Protein AF-Q6AEE3-F1 (afdb_monomer_lite)

Sequence (61 aa):
MKRDLITVDVKTTSLRDAEAALRQVLGSYKNPRVVALTAIGPNWWQWSSHIQLLAAIEFDD

pLDDT: mean 86.42, std 10.54, range [55.5, 95.5]

Foldseek 3Di:
DDKDKDKFKDQAQDPVVSVVRVVVVQVVFAPKDFPDKDKDHDDPVDPGRMIMMITIIDGDD

Secondary structure (DSSP, 8-state):
-EEEEEEEEES-S-HHHHHHHHHHHHTTSEEEEEEEEEEE---TTS----EEEEEEEEEE-

Radius of gyration: 12.5 Å; chains: 1; bounding box: 21×16×40 Å

Organism: Leifsonia xyli subsp. xyli (strain CTCB07) (NCBI:txid281090)

Structure (mmCIF, N/CA/C/O backbone):
data_AF-Q6AEE3-F1
#
_entry.id   AF-Q6AEE3-F1
#
loop_
_atom_site.group_PDB
_atom_site.id
_atom_site.type_symbol
_atom_site.label_atom_id
_atom_site.label_alt_id
_atom_site.label_comp_id
_atom_site.label_asym_id
_atom_site.label_entity_id
_atom_site.label_seq_id
_atom_site.pdbx_PDB_ins_code
_atom_site.Cartn_x
_atom_site.Cartn_y
_atom_site.Cartn_z
_atom_site.occupancy
_atom_site.B_iso_or_equiv
_atom_site.auth_seq_id
_atom_site.auth_comp_id
_atom_site.auth_asym_id
_atom_site.auth_atom_id
_atom_site.pdbx_PDB_model_num
ATOM 1 N N . MET A 1 1 ? -10.278 1.270 17.203 1.00 79.50 1 MET A N 1
ATOM 2 C CA . MET A 1 1 ? -9.619 0.802 15.969 1.00 79.50 1 MET A CA 1
ATOM 3 C C . MET A 1 1 ? -10.424 1.265 14.776 1.00 79.50 1 MET A C 1
ATOM 5 O O . MET A 1 1 ? -11.625 1.009 14.733 1.00 79.50 1 MET A O 1
ATOM 9 N N . LYS A 1 2 ? -9.772 1.981 13.861 1.00 93.12 2 LYS A N 1
ATOM 10 C CA . LYS A 1 2 ? -10.340 2.439 12.589 1.00 93.12 2 LYS A CA 1
ATOM 11 C C . LYS A 1 2 ? -9.793 1.583 11.451 1.00 93.12 2 LYS A C 1
ATOM 13 O O . LYS A 1 2 ? -8.744 0.960 11.596 1.00 93.12 2 LYS A O 1
ATOM 18 N N . ARG A 1 3 ? -10.539 1.533 10.349 1.00 92.38 3 ARG A N 1
ATOM 19 C CA . ARG A 1 3 ? -10.183 0.812 9.124 1.00 92.38 3 ARG A CA 1
ATOM 20 C C . ARG A 1 3 ? -10.203 1.776 7.960 1.00 92.38 3 ARG A C 1
ATOM 22 O O . ARG A 1 3 ? -11.122 2.587 7.878 1.00 92.38 3 ARG A O 1
ATOM 29 N N . ASP A 1 4 ? -9.222 1.658 7.082 1.00 93.31 4 ASP A N 1
ATOM 30 C CA . ASP A 1 4 ? -9.146 2.456 5.862 1.00 93.31 4 ASP A CA 1
ATOM 31 C C . ASP A 1 4 ? -8.544 1.633 4.719 1.00 93.31 4 ASP A C 1
ATOM 33 O O . ASP A 1 4 ? -7.861 0.628 4.946 1.00 93.31 4 ASP A O 1
ATOM 37 N N . LEU A 1 5 ? -8.847 2.034 3.489 1.00 93.00 5 LEU A N 1
ATOM 38 C CA . LEU A 1 5 ? -8.357 1.410 2.270 1.00 93.00 5 LEU A CA 1
ATOM 39 C C . LEU A 1 5 ? -7.484 2.414 1.524 1.00 93.00 5 LEU A C 1
ATOM 41 O O . LEU A 1 5 ? -7.971 3.374 0.932 1.00 93.00 5 LEU A O 1
ATOM 45 N N . ILE A 1 6 ? -6.182 2.159 1.520 1.00 92.81 6 ILE A N 1
ATOM 46 C CA . ILE A 1 6 ? -5.190 3.038 0.912 1.00 92.81 6 ILE A CA 1
ATOM 47 C C . ILE A 1 6 ? -4.828 2.492 -0.461 1.00 92.81 6 ILE A C 1
ATOM 49 O O . ILE A 1 6 ? -4.545 1.304 -0.620 1.00 92.81 6 ILE A O 1
ATOM 53 N N . THR A 1 7 ? -4.791 3.382 -1.448 1.00 92.56 7 THR A N 1
ATOM 54 C CA . THR A 1 7 ? -4.262 3.089 -2.781 1.00 92.56 7 THR A CA 1
ATOM 55 C C . THR A 1 7 ? -3.001 3.909 -3.016 1.00 92.56 7 THR A C 1
ATOM 57 O O . THR A 1 7 ? -3.014 5.123 -2.829 1.00 92.56 7 THR A O 1
ATOM 60 N N . VAL A 1 8 ? -1.922 3.260 -3.445 1.00 91.25 8 VAL A N 1
ATOM 61 C CA . VAL A 1 8 ? -0.643 3.899 -3.775 1.00 91.25 8 VAL A CA 1
ATOM 62 C C . VAL A 1 8 ? -0.277 3.529 -5.206 1.00 91.25 8 VAL A C 1
ATOM 64 O O . VAL A 1 8 ? -0.029 2.364 -5.492 1.00 91.25 8 VAL A O 1
ATOM 67 N N . ASP A 1 9 ? -0.256 4.509 -6.107 1.00 90.44 9 ASP A N 1
ATOM 68 C CA . ASP A 1 9 ? 0.210 4.349 -7.490 1.00 90.44 9 ASP A CA 1
ATOM 69 C C . ASP A 1 9 ? 1.618 4.933 -7.607 1.00 90.44 9 ASP A C 1
ATOM 71 O O . ASP A 1 9 ? 1.845 6.106 -7.295 1.00 90.44 9 ASP A O 1
ATOM 75 N N . VAL A 1 10 ? 2.572 4.102 -8.021 1.00 89.38 10 VAL A N 1
ATOM 76 C CA . VAL A 1 10 ? 3.961 4.506 -8.220 1.00 89.38 10 VAL A CA 1
ATOM 77 C C . VAL A 1 10 ? 4.372 4.196 -9.648 1.00 89.38 10 VAL A C 1
ATOM 79 O O . VAL A 1 10 ? 4.288 3.054 -10.100 1.00 89.38 10 VAL A O 1
ATOM 82 N N . LYS A 1 11 ? 4.911 5.208 -10.336 1.00 88.19 11 LYS A N 1
ATOM 83 C CA . LYS A 1 11 ? 5.517 5.073 -11.665 1.00 88.19 11 LYS A CA 1
ATOM 84 C C . LYS A 1 11 ? 6.882 4.378 -11.581 1.00 88.19 11 LYS A C 1
ATOM 86 O O . LYS A 1 11 ? 7.932 4.997 -11.738 1.00 88.19 11 LYS A O 1
ATOM 91 N N . THR A 1 12 ? 6.858 3.089 -11.276 1.00 82.81 12 THR A N 1
ATOM 92 C CA . THR A 1 12 ? 8.015 2.198 -11.211 1.00 82.81 12 THR A CA 1
ATOM 93 C C . THR A 1 12 ? 7.636 0.805 -11.717 1.00 82.81 12 THR A C 1
ATOM 95 O O . THR A 1 12 ? 6.467 0.430 -11.756 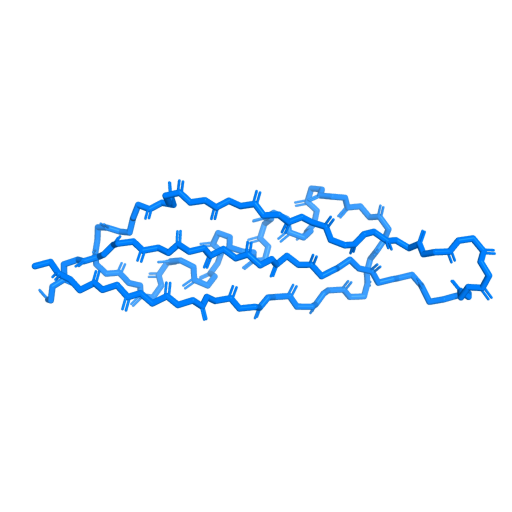1.00 82.81 12 THR A O 1
ATOM 98 N N . THR A 1 13 ? 8.636 0.011 -12.090 1.00 81.25 13 THR A N 1
ATOM 99 C CA . THR A 1 13 ? 8.502 -1.442 -12.301 1.00 81.25 13 THR A CA 1
ATOM 100 C C . THR A 1 13 ? 9.019 -2.247 -11.106 1.00 81.25 13 THR A C 1
ATOM 102 O O . THR A 1 13 ? 8.974 -3.475 -11.118 1.00 81.25 13 THR A O 1
ATOM 105 N N . SER A 1 14 ? 9.544 -1.574 -10.079 1.00 85.25 14 SER A N 1
ATOM 106 C CA . SER A 1 14 ? 10.109 -2.184 -8.878 1.00 85.25 14 SER A CA 1
ATOM 107 C C . SER A 1 14 ? 9.057 -2.277 -7.775 1.00 85.25 14 SER A C 1
ATOM 109 O O . SER A 1 14 ? 8.618 -1.268 -7.224 1.00 85.25 14 SER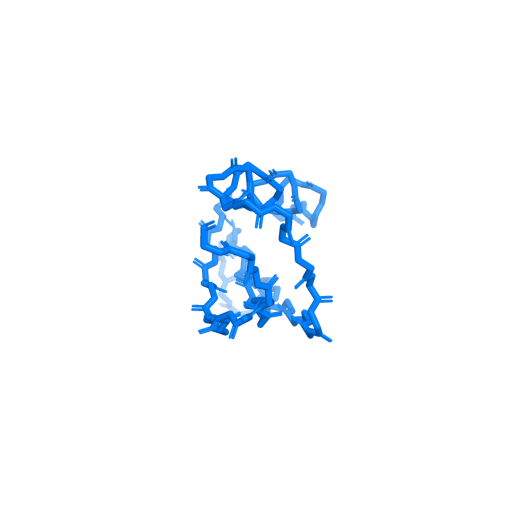 A O 1
ATOM 111 N N . LEU A 1 15 ? 8.700 -3.503 -7.385 1.00 83.56 15 LEU A N 1
ATOM 112 C CA . LEU A 1 15 ? 7.825 -3.739 -6.229 1.00 83.56 15 LEU A CA 1
ATOM 113 C C . LEU A 1 15 ? 8.408 -3.167 -4.927 1.00 83.56 15 LEU A C 1
ATOM 115 O O . LEU A 1 15 ? 7.648 -2.745 -4.062 1.00 83.56 15 LEU A O 1
ATOM 119 N N . ARG A 1 16 ? 9.742 -3.110 -4.794 1.00 88.00 16 ARG A N 1
ATOM 120 C CA . ARG A 1 16 ? 10.404 -2.530 -3.613 1.00 88.00 16 ARG A CA 1
ATOM 121 C C . ARG A 1 16 ? 10.161 -1.030 -3.495 1.00 88.00 16 ARG A C 1
ATOM 123 O O . ARG A 1 16 ? 9.940 -0.540 -2.393 1.00 88.00 16 ARG A O 1
ATOM 130 N N . ASP A 1 17 ? 10.182 -0.316 -4.615 1.00 89.31 17 ASP A N 1
ATOM 131 C CA . ASP A 1 17 ? 9.945 1.130 -4.628 1.00 89.31 17 ASP A CA 1
ATOM 132 C C . ASP A 1 17 ? 8.481 1.424 -4.276 1.00 89.31 17 ASP A C 1
ATOM 134 O O . ASP A 1 17 ? 8.192 2.329 -3.494 1.00 89.31 17 ASP A O 1
ATOM 138 N N . ALA A 1 18 ? 7.559 0.608 -4.797 1.00 88.75 18 ALA A N 1
ATOM 139 C CA . ALA A 1 18 ? 6.146 0.683 -4.450 1.00 88.75 18 ALA A CA 1
ATOM 140 C C . ALA A 1 18 ? 5.909 0.381 -2.957 1.00 88.75 18 ALA A C 1
ATOM 142 O O . ALA A 1 18 ? 5.175 1.106 -2.287 1.00 88.75 18 ALA A O 1
ATOM 143 N N . GLU A 1 19 ? 6.573 -0.638 -2.403 1.00 90.50 19 GLU A N 1
ATOM 144 C CA . GLU A 1 19 ? 6.511 -0.955 -0.972 1.00 90.50 19 GLU A CA 1
ATOM 145 C C . GLU A 1 19 ? 7.042 0.199 -0.108 1.00 90.50 19 GLU A C 1
ATOM 147 O O . GLU A 1 19 ? 6.434 0.544 0.906 1.00 90.50 19 GLU A O 1
ATOM 152 N N . ALA A 1 20 ? 8.154 0.823 -0.506 1.00 93.56 20 ALA A N 1
ATOM 153 C CA . ALA A 1 20 ? 8.711 1.974 0.199 1.00 93.56 20 ALA A CA 1
ATOM 154 C C . ALA A 1 20 ? 7.726 3.153 0.223 1.00 93.56 20 ALA A C 1
ATOM 156 O O . ALA A 1 20 ? 7.514 3.750 1.282 1.00 93.56 20 ALA A O 1
ATOM 157 N N . ALA A 1 21 ? 7.066 3.436 -0.903 1.00 92.25 21 ALA A N 1
ATOM 158 C CA . ALA A 1 21 ? 6.018 4.449 -0.976 1.00 92.25 21 ALA A CA 1
ATOM 159 C C . ALA A 1 21 ? 4.824 4.105 -0.070 1.00 92.25 21 ALA A C 1
ATOM 161 O O . ALA A 1 21 ? 4.343 4.966 0.666 1.00 92.25 21 ALA A O 1
ATOM 162 N N . LEU A 1 22 ? 4.385 2.841 -0.044 1.00 93.00 22 LEU A N 1
ATOM 163 C CA . LEU A 1 22 ? 3.329 2.398 0.867 1.00 93.00 22 LEU A CA 1
ATOM 164 C C . LEU A 1 22 ? 3.728 2.601 2.333 1.00 93.00 22 LEU A C 1
ATOM 166 O O . LEU A 1 22 ? 2.949 3.157 3.102 1.00 93.00 22 LEU A O 1
ATOM 170 N N . ARG A 1 23 ? 4.947 2.219 2.729 1.00 92.94 23 ARG A N 1
ATOM 171 C CA . ARG A 1 23 ? 5.454 2.431 4.097 1.00 92.94 23 ARG A CA 1
ATOM 172 C C . ARG A 1 23 ? 5.485 3.910 4.479 1.00 92.94 23 ARG A C 1
ATOM 174 O O . ARG A 1 23 ? 5.162 4.241 5.617 1.00 92.94 23 ARG A O 1
ATOM 181 N N . GLN A 1 24 ? 5.841 4.789 3.544 1.00 94.38 24 GLN A N 1
ATOM 182 C CA . GLN A 1 24 ? 5.814 6.232 3.767 1.00 94.38 24 GLN A CA 1
ATOM 183 C C . GLN A 1 24 ? 4.390 6.731 4.050 1.00 94.38 24 GLN A C 1
ATOM 185 O O . GLN A 1 24 ? 4.203 7.511 4.981 1.00 94.38 24 GLN A O 1
ATOM 190 N N . VAL A 1 25 ? 3.391 6.247 3.302 1.00 92.81 25 VAL A N 1
ATOM 191 C CA . VAL A 1 25 ? 1.977 6.581 3.542 1.00 92.81 25 VAL A CA 1
ATOM 192 C C . VAL A 1 25 ? 1.495 6.023 4.881 1.00 92.81 25 VAL A C 1
ATOM 194 O O . VAL A 1 25 ? 0.849 6.732 5.641 1.00 92.81 25 VAL A O 1
ATOM 197 N N . LEU A 1 26 ? 1.857 4.787 5.236 1.00 92.56 26 LEU A N 1
ATOM 198 C CA . LEU A 1 26 ? 1.503 4.213 6.540 1.00 92.56 26 LEU A CA 1
ATOM 199 C C . LEU A 1 26 ? 2.072 5.028 7.710 1.00 92.56 26 LEU A C 1
ATOM 201 O O . LEU A 1 26 ? 1.444 5.093 8.762 1.00 92.56 26 LEU A O 1
ATOM 205 N N . GLY A 1 27 ? 3.215 5.692 7.525 1.00 92.44 27 GLY A N 1
ATOM 206 C CA . GLY A 1 27 ? 3.840 6.537 8.544 1.00 92.44 27 GLY A CA 1
ATOM 207 C C . GLY A 1 27 ? 2.987 7.716 9.030 1.00 92.44 27 GLY A C 1
ATOM 208 O O . GLY A 1 27 ? 3.281 8.253 10.096 1.00 92.44 27 GLY A O 1
ATOM 209 N N . SER A 1 28 ? 1.932 8.115 8.307 1.00 91.50 28 SER A N 1
ATOM 210 C CA . SER A 1 28 ? 0.997 9.153 8.769 1.00 91.50 28 SER A CA 1
ATOM 211 C C . SER A 1 28 ? -0.073 8.641 9.737 1.00 91.50 28 SER A C 1
ATOM 213 O O . SER A 1 28 ? -0.808 9.443 10.307 1.00 91.50 28 SER A O 1
ATOM 215 N N . TYR A 1 29 ? -0.187 7.325 9.914 1.00 92.25 29 TYR A N 1
ATOM 216 C CA . TYR A 1 29 ? -1.175 6.694 10.782 1.00 92.25 29 TYR A CA 1
ATOM 217 C C . TYR A 1 29 ? -0.528 6.274 12.103 1.00 92.25 29 TYR A C 1
ATOM 219 O O . TYR A 1 29 ? 0.650 5.920 12.165 1.00 92.25 29 TYR A O 1
ATOM 227 N N . LYS A 1 30 ? -1.305 6.279 13.186 1.00 93.56 30 LYS A N 1
ATOM 228 C CA . LYS A 1 30 ? -0.846 5.829 14.501 1.00 93.56 30 LYS A CA 1
ATOM 22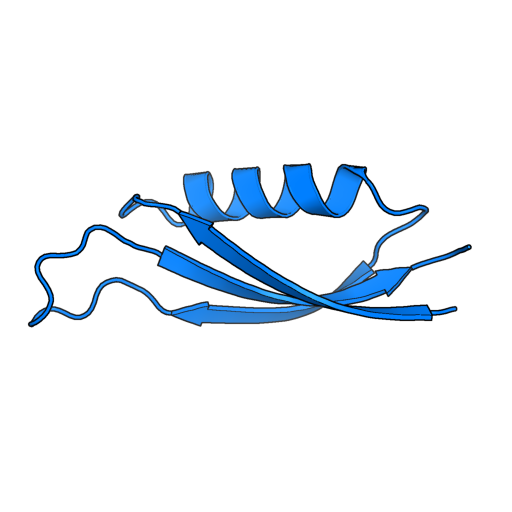9 C C . LYS A 1 30 ? -1.040 4.317 14.625 1.00 93.56 30 LYS A C 1
ATOM 231 O O . LYS A 1 30 ? -2.149 3.819 14.463 1.00 93.56 30 LYS A O 1
ATOM 236 N N . ASN A 1 31 ? 0.040 3.585 14.906 1.00 92.69 31 ASN A N 1
ATOM 237 C CA . ASN A 1 31 ? 0.056 2.115 14.991 1.00 92.69 31 ASN A CA 1
ATOM 238 C C . ASN A 1 31 ? -0.632 1.394 13.802 1.00 92.69 31 ASN A C 1
ATOM 240 O O . ASN A 1 31 ? -1.510 0.555 14.021 1.00 92.69 31 ASN A O 1
ATOM 244 N N . PRO A 1 32 ? -0.258 1.687 12.542 1.00 93.69 32 PRO A N 1
ATOM 245 C CA . PRO A 1 32 ? -0.88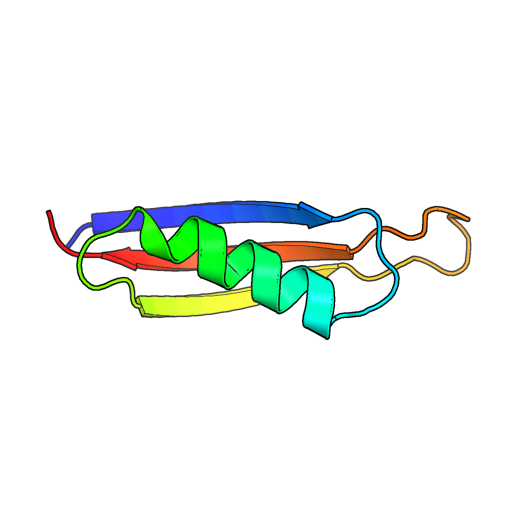3 1.068 11.382 1.00 93.69 32 PRO A CA 1
ATOM 246 C C . PRO A 1 32 ? -0.551 -0.423 11.296 1.00 93.69 32 PRO A C 1
ATOM 248 O O . PRO A 1 32 ? 0.594 -0.849 11.469 1.00 93.69 32 PRO A O 1
ATOM 251 N N . ARG A 1 33 ? -1.554 -1.223 10.950 1.00 93.06 33 ARG A N 1
ATOM 252 C CA . ARG A 1 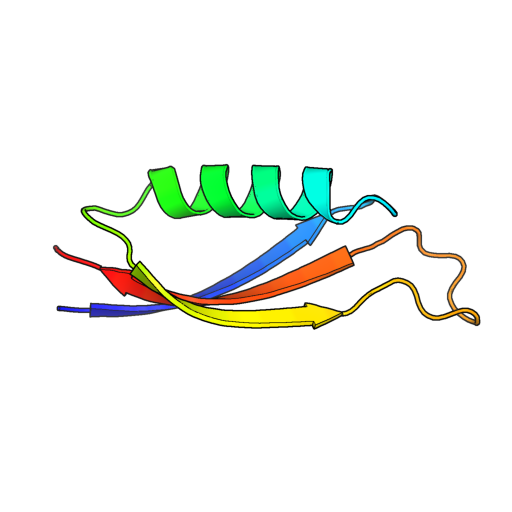33 ? -1.443 -2.646 10.641 1.00 93.06 33 ARG A CA 1
ATOM 253 C C . ARG A 1 33 ? -2.061 -2.911 9.284 1.00 93.06 33 ARG A C 1
ATOM 255 O O . ARG A 1 33 ? -3.227 -2.609 9.062 1.00 93.06 33 ARG A O 1
ATOM 262 N N . VAL A 1 34 ? -1.288 -3.501 8.381 1.00 92.12 34 VAL A N 1
ATOM 263 C CA . VAL A 1 34 ? -1.797 -3.937 7.079 1.00 92.12 34 VAL A CA 1
ATOM 264 C C . VAL A 1 34 ? -2.517 -5.268 7.270 1.00 92.12 34 VAL A C 1
ATOM 266 O O . VAL A 1 34 ? -1.905 -6.248 7.689 1.00 92.12 34 VAL A O 1
ATOM 269 N N . VAL A 1 35 ? -3.817 -5.291 6.987 1.00 93.69 35 VAL A N 1
ATOM 270 C CA . VAL A 1 35 ? -4.676 -6.478 7.126 1.00 93.69 35 VAL A CA 1
ATOM 271 C C . VAL A 1 35 ? -4.748 -7.254 5.815 1.00 93.69 35 VAL A C 1
ATOM 273 O O . VAL A 1 35 ? -4.756 -8.481 5.817 1.00 93.69 35 VAL A O 1
ATOM 276 N N . ALA A 1 36 ? -4.766 -6.545 4.688 1.00 91.81 36 ALA A N 1
ATOM 277 C CA . ALA A 1 36 ? -4.693 -7.138 3.361 1.00 91.81 36 ALA A CA 1
ATOM 278 C C . ALA A 1 36 ? -3.899 -6.227 2.425 1.00 91.81 36 ALA A C 1
ATOM 280 O O . ALA A 1 36 ? -3.979 -5.004 2.527 1.00 91.81 36 ALA A O 1
ATOM 281 N N . LEU A 1 37 ? -3.150 -6.829 1.505 1.00 91.81 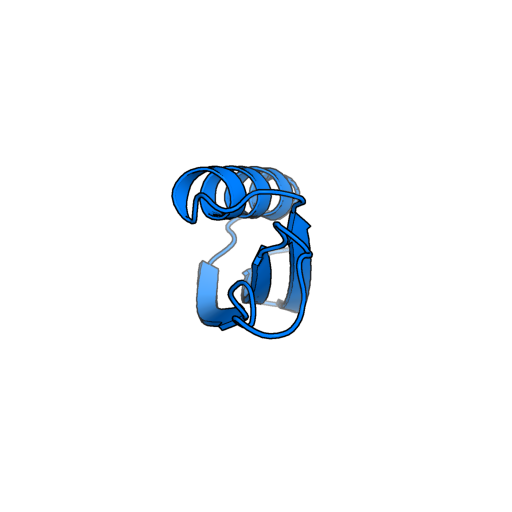37 LEU A N 1
ATOM 282 C CA . LEU A 1 37 ? -2.353 -6.122 0.510 1.00 91.81 37 LEU A CA 1
ATOM 283 C C . LEU A 1 37 ? -2.479 -6.836 -0.832 1.00 91.81 37 LEU A C 1
ATOM 285 O O . LEU A 1 37 ? -2.256 -8.042 -0.915 1.00 91.81 37 LEU A O 1
ATOM 289 N N . THR A 1 38 ? -2.807 -6.086 -1.879 1.00 90.56 38 THR A N 1
ATOM 290 C CA . THR A 1 38 ? -2.750 -6.559 -3.262 1.00 90.56 38 THR A CA 1
ATOM 291 C C . THR A 1 38 ? -1.978 -5.572 -4.128 1.00 90.56 38 THR A C 1
ATOM 293 O O . THR A 1 38 ? -1.957 -4.371 -3.856 1.00 90.56 38 THR A O 1
ATOM 296 N N . ALA A 1 39 ? -1.310 -6.097 -5.150 1.00 86.94 39 ALA A N 1
ATOM 297 C CA . ALA A 1 39 ? -0.501 -5.333 -6.083 1.00 86.94 39 ALA A CA 1
ATOM 298 C C . ALA A 1 39 ? -0.999 -5.581 -7.507 1.00 86.94 39 ALA A C 1
ATOM 300 O O . ALA A 1 39 ? -1.124 -6.726 -7.941 1.00 86.94 39 ALA A O 1
ATOM 301 N N . ILE A 1 40 ? -1.246 -4.502 -8.239 1.00 84.75 40 ILE A N 1
ATOM 302 C CA . ILE A 1 40 ? -1.525 -4.518 -9.669 1.00 84.75 40 ILE A CA 1
ATOM 303 C C . ILE A 1 40 ? -0.239 -4.062 -10.352 1.00 84.75 40 ILE A C 1
ATOM 305 O O . ILE A 1 40 ? 0.173 -2.907 -10.239 1.00 84.75 40 ILE A O 1
ATOM 309 N N . GLY A 1 41 ? 0.441 -5.024 -10.973 1.00 73.44 41 GLY A N 1
ATOM 310 C CA . GLY A 1 41 ? 1.700 -4.801 -11.671 1.00 73.44 41 GLY A CA 1
ATOM 311 C C . GLY A 1 41 ? 1.511 -4.321 -13.112 1.00 73.44 41 GLY A C 1
ATOM 312 O O . GLY A 1 41 ? 0.387 -4.292 -13.620 1.00 73.44 41 GLY A O 1
ATOM 313 N N . PRO A 1 42 ? 2.618 -3.989 -13.794 1.00 67.56 42 PRO A N 1
ATOM 314 C CA . PRO A 1 42 ? 2.582 -3.558 -15.181 1.00 67.56 42 PRO A CA 1
ATOM 315 C C . PRO A 1 42 ? 2.002 -4.666 -16.068 1.00 67.56 42 PRO A C 1
ATOM 317 O O . PRO A 1 42 ? 2.537 -5.774 -16.151 1.00 67.56 42 PRO A O 1
ATOM 320 N N . ASN A 1 43 ? 0.896 -4.364 -16.747 1.00 64.19 43 ASN A N 1
ATOM 321 C CA . ASN A 1 43 ? 0.342 -5.244 -17.766 1.00 64.19 43 ASN A CA 1
ATOM 322 C C . ASN A 1 43 ? 1.229 -5.189 -19.010 1.00 64.19 43 ASN A C 1
ATOM 324 O O . ASN A 1 43 ? 1.480 -4.119 -19.540 1.00 64.19 43 ASN A O 1
ATOM 328 N N . TRP A 1 44 ? 1.628 -6.343 -19.542 1.00 55.50 44 TRP A N 1
ATOM 329 C CA . TRP A 1 44 ? 2.458 -6.486 -20.749 1.00 55.50 44 TRP A CA 1
ATOM 330 C C . TRP A 1 44 ? 1.934 -5.761 -22.010 1.00 55.50 44 TRP A C 1
ATOM 332 O O . TRP A 1 44 ? 2.699 -5.543 -22.944 1.00 55.50 44 TRP A O 1
ATOM 342 N N . TRP A 1 45 ? 0.659 -5.348 -22.032 1.00 63.34 45 TRP A N 1
ATOM 343 C CA . TRP A 1 45 ? 0.050 -4.531 -23.098 1.00 63.34 45 TRP A CA 1
ATOM 344 C C . TRP A 1 45 ? 0.066 -3.030 -22.808 1.00 63.34 45 TRP A C 1
ATOM 346 O O . TRP A 1 45 ? -0.030 -2.218 -23.726 1.00 63.34 45 TRP A O 1
ATOM 356 N N . GLN A 1 46 ? 0.168 -2.643 -21.539 1.00 57.56 46 GLN A N 1
ATOM 357 C CA . GLN A 1 46 ? 0.302 -1.257 -21.131 1.00 57.56 46 GLN A CA 1
ATOM 358 C C . GLN A 1 46 ? 1.782 -0.992 -20.880 1.00 57.56 46 GLN A C 1
ATOM 360 O O . GLN A 1 46 ? 2.365 -1.442 -19.904 1.00 57.56 46 GLN A O 1
ATOM 365 N N . TRP A 1 47 ? 2.392 -0.189 -21.743 1.00 57.88 47 TRP A N 1
ATOM 366 C CA . TRP A 1 47 ? 3.778 0.275 -21.614 1.00 57.88 47 TRP A CA 1
ATOM 367 C C . TRP A 1 47 ? 3.984 1.193 -20.386 1.00 57.88 47 TRP A C 1
ATOM 369 O O . TRP A 1 47 ? 4.988 1.892 -20.268 1.00 57.88 47 TRP A O 1
ATOM 379 N N . SER A 1 48 ? 3.005 1.246 -19.483 1.00 59.19 48 SER A N 1
ATOM 380 C CA . SER A 1 48 ? 3.044 1.974 -18.233 1.00 59.19 48 SER A CA 1
ATOM 381 C C . SER A 1 48 ? 3.873 1.188 -17.223 1.00 59.19 48 SER A C 1
ATOM 383 O O . SER A 1 48 ? 3.428 0.182 -16.672 1.00 59.19 48 SER A O 1
ATOM 385 N N . SER A 1 49 ? 5.069 1.696 -16.948 1.00 70.44 49 SER A N 1
ATOM 386 C CA . SER A 1 49 ? 5.902 1.339 -15.798 1.00 70.44 49 SER A CA 1
ATOM 387 C C . SER A 1 49 ? 5.244 1.795 -14.493 1.00 70.44 49 SER A C 1
ATOM 389 O O . SER A 1 49 ? 5.756 2.699 -13.844 1.00 70.44 49 SER A O 1
ATOM 391 N N . HIS A 1 50 ? 4.064 1.272 -14.170 1.00 81.69 50 HIS A N 1
ATOM 392 C CA . HIS A 1 50 ? 3.314 1.619 -12.970 1.00 81.69 50 HIS A CA 1
ATOM 393 C C . HIS A 1 50 ? 3.016 0.362 -12.163 1.00 81.69 50 HIS A C 1
ATOM 395 O O . HIS A 1 50 ? 2.690 -0.690 -12.717 1.00 81.69 50 HIS A O 1
ATOM 401 N N . ILE A 1 51 ? 3.114 0.499 -10.847 1.00 87.69 51 ILE A N 1
ATOM 402 C CA . ILE A 1 51 ? 2.654 -0.484 -9.878 1.00 87.69 51 ILE A CA 1
ATOM 403 C C . ILE A 1 51 ? 1.669 0.227 -8.965 1.00 87.69 51 ILE A C 1
ATOM 405 O O . ILE A 1 51 ? 2.008 1.226 -8.329 1.00 87.69 51 ILE A O 1
ATOM 409 N N . GLN A 1 52 ? 0.464 -0.322 -8.879 1.00 89.56 52 GLN A N 1
ATOM 410 C CA . GLN A 1 52 ? -0.552 0.126 -7.943 1.00 89.56 52 GLN A CA 1
ATOM 411 C C . GLN A 1 52 ? -0.630 -0.862 -6.780 1.00 89.56 52 GLN A C 1
ATOM 413 O O . GLN A 1 52 ? -0.825 -2.059 -6.979 1.00 89.56 52 GLN A O 1
ATOM 418 N N . LEU A 1 53 ? -0.485 -0.369 -5.557 1.00 90.75 53 LEU A N 1
ATOM 419 C CA . LEU A 1 53 ? -0.697 -1.126 -4.331 1.00 90.75 53 LEU A CA 1
ATOM 420 C C . LEU A 1 53 ? -2.022 -0.711 -3.709 1.00 90.75 53 LEU A C 1
ATOM 422 O O . LEU A 1 53 ? -2.291 0.477 -3.542 1.00 90.75 53 LEU A O 1
ATOM 426 N N . LEU A 1 54 ? -2.826 -1.694 -3.329 1.00 91.69 54 LEU A N 1
ATOM 427 C CA . LEU A 1 54 ? -4.059 -1.501 -2.584 1.00 91.69 54 LEU A CA 1
ATOM 428 C C . LEU A 1 54 ? -3.912 -2.206 -1.235 1.00 91.69 54 LEU A C 1
ATOM 430 O O . LEU A 1 54 ? -3.771 -3.430 -1.178 1.00 91.69 54 LEU A O 1
ATOM 434 N N . ALA A 1 55 ? -3.922 -1.429 -0.158 1.00 92.56 55 ALA A N 1
ATOM 435 C CA . ALA A 1 55 ? -3.708 -1.900 1.201 1.00 92.56 55 ALA A CA 1
ATOM 436 C C . ALA A 1 55 ? -4.930 -1.591 2.070 1.00 92.56 55 ALA A C 1
ATOM 438 O O . ALA A 1 55 ? -5.287 -0.430 2.260 1.00 92.56 55 ALA A O 1
ATOM 439 N N . ALA A 1 56 ? -5.552 -2.626 2.628 1.00 94.06 56 ALA A N 1
ATOM 440 C CA . ALA A 1 56 ? -6.525 -2.468 3.700 1.00 94.06 56 ALA A CA 1
ATOM 441 C C . ALA A 1 56 ? -5.772 -2.407 5.029 1.00 94.06 56 ALA A C 1
ATOM 443 O O . ALA A 1 56 ? -4.995 -3.316 5.344 1.00 94.06 56 ALA A O 1
ATOM 444 N N . ILE A 1 57 ? -5.997 -1.350 5.801 1.00 94.38 57 ILE A N 1
ATOM 445 C CA . ILE A 1 57 ? -5.278 -1.097 7.044 1.00 94.38 57 ILE A CA 1
ATOM 446 C C . ILE A 1 57 ? -6.218 -0.951 8.233 1.00 94.38 57 ILE A C 1
ATOM 448 O O . ILE A 1 57 ? -7.357 -0.505 8.108 1.00 94.38 57 ILE A O 1
ATOM 452 N N . GLU A 1 58 ? -5.700 -1.297 9.402 1.00 95.50 58 GLU A N 1
ATOM 453 C CA . GLU A 1 58 ? -6.256 -0.973 10.709 1.00 95.50 58 GLU A CA 1
ATOM 454 C C . GLU A 1 58 ? -5.294 -0.039 11.440 1.00 95.50 58 GLU A C 1
ATOM 456 O O . GLU A 1 58 ? -4.082 -0.224 11.371 1.00 95.50 58 GLU A O 1
ATOM 461 N N . PHE A 1 59 ? -5.812 0.972 12.130 1.00 93.38 59 PHE A N 1
ATOM 462 C CA . PHE A 1 59 ? -4.990 1.940 12.859 1.00 93.38 59 PHE A CA 1
ATOM 463 C C . PHE A 1 59 ? -5.699 2.463 14.112 1.00 93.38 59 PHE A C 1
ATOM 465 O O . PHE A 1 59 ? -6.924 2.332 14.279 1.00 93.38 59 PHE A O 1
ATOM 472 N N . ASP A 1 60 ? -4.899 3.037 15.005 1.00 92.50 60 ASP A N 1
ATOM 473 C CA . ASP A 1 60 ? -5.355 3.706 16.217 1.00 92.50 60 ASP A CA 1
ATOM 474 C C . ASP A 1 60 ? -5.648 5.187 15.940 1.00 92.50 60 ASP A C 1
ATOM 476 O O . ASP A 1 60 ? -5.105 5.771 15.006 1.00 92.50 60 ASP A O 1
ATOM 480 N N . ASP A 1 61 ? -6.515 5.784 16.761 1.00 80.94 61 ASP A N 1
ATOM 481 C CA . ASP A 1 61 ? -6.815 7.225 16.716 1.00 80.94 61 ASP A CA 1
ATOM 482 C C . ASP A 1 61 ? -5.724 8.052 17.418 1.00 80.94 61 ASP A C 1
ATOM 484 O O . ASP A 1 61 ? -5.263 7.639 18.517 1.00 80.94 61 ASP A O 1
#